Protein AF-A0A820FAH5-F1 (afdb_monomer_lite)

Radius of gyration: 18.07 Å; chains: 1; bounding box: 42×45×42 Å

pLDDT: mean 74.21, std 22.48, range [37.88, 96.38]

Organism: NCBI:txid392033

Secondary structure (DSSP, 8-state):
-PPP--------PPSP--HHHHHHHHHHHHHHTT-GGG-------S-HHHHHHHSSS---S-------------------------

Foldseek 3Di:
DDDDDDDQDDDDDDDDLALCSVLVVVCVSCVVVVCNVVDPDDDDDPDPSVCSNPVPPPDPPDDDDPDDDDDDDPPPDPDPPPDDDD

Sequence (86 aa):
MVPQAFLIDFVRLKSPHTSDN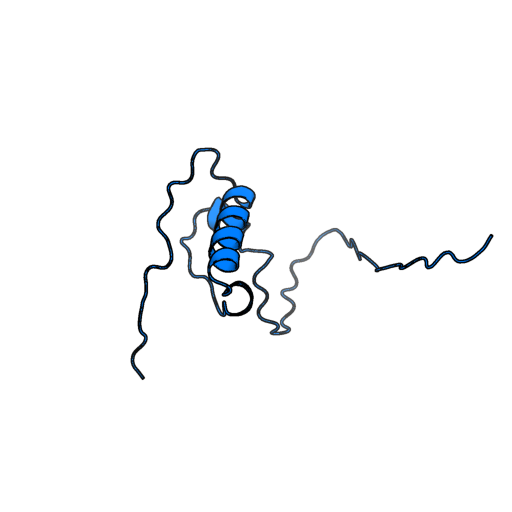IQRLTENILDHFNIKEKVYRIITDNASSMIKAYKFGLTVDEGHPMNDDQGDKLILSNHSTFDSCD

Structure (mmCIF, N/CA/C/O backbone):
data_AF-A0A820FAH5-F1
#
_entry.id   AF-A0A820FAH5-F1
#
loop_
_atom_site.group_PDB
_atom_site.id
_atom_site.type_symbol
_atom_site.label_atom_id
_atom_site.label_alt_id
_atom_site.label_comp_id
_atom_site.label_asym_id
_atom_site.label_entity_id
_atom_site.label_seq_id
_atom_site.pdbx_PDB_ins_code
_atom_site.Cartn_x
_atom_site.Cartn_y
_atom_site.Cartn_z
_atom_site.occupancy
_atom_site.B_iso_or_equiv
_atom_site.auth_seq_id
_atom_site.auth_comp_id
_atom_site.auth_asym_id
_atom_site.auth_atom_id
_atom_site.pdbx_PDB_model_num
ATOM 1 N N . MET A 1 1 ? -14.940 -21.095 12.880 1.00 72.12 1 MET A N 1
ATOM 2 C CA . MET A 1 1 ? -15.236 -19.682 12.558 1.00 72.12 1 MET A CA 1
ATOM 3 C C . MET A 1 1 ? -14.966 -19.490 11.075 1.00 72.12 1 MET A C 1
ATOM 5 O O . MET A 1 1 ? -13.911 -19.920 10.631 1.00 72.12 1 MET A O 1
ATOM 9 N N . VAL A 1 2 ? -15.917 -18.962 10.303 1.00 87.25 2 VAL A N 1
ATOM 10 C CA . VAL A 1 2 ? -15.718 -18.708 8.864 1.00 87.25 2 VAL A CA 1
ATOM 11 C C . VAL A 1 2 ? -15.067 -17.327 8.708 1.00 87.25 2 VAL A C 1
ATOM 13 O O . VAL A 1 2 ? -15.538 -16.397 9.366 1.00 87.25 2 VAL A O 1
ATOM 16 N N . PRO A 1 3 ? -14.003 -17.169 7.899 1.00 87.06 3 PRO A N 1
ATOM 17 C CA . PRO A 1 3 ? -13.405 -15.861 7.651 1.00 87.06 3 PRO A CA 1
ATOM 18 C C . PRO A 1 3 ? -14.423 -14.905 7.022 1.00 87.06 3 PRO A C 1
ATOM 20 O O . PRO A 1 3 ? -15.127 -15.276 6.084 1.00 87.06 3 PRO A O 1
ATOM 23 N N . GLN A 1 4 ? -14.489 -13.675 7.528 1.00 93.69 4 GLN A N 1
ATOM 24 C CA . GLN A 1 4 ? -15.250 -12.594 6.904 1.00 93.69 4 GLN A CA 1
ATOM 25 C C . GLN A 1 4 ? -14.297 -11.700 6.114 1.00 93.69 4 GLN A C 1
ATOM 27 O O . GLN A 1 4 ? -13.186 -11.422 6.565 1.00 93.69 4 GLN A O 1
ATOM 32 N N . ALA A 1 5 ? -14.735 -11.263 4.936 1.00 93.25 5 ALA A N 1
ATOM 33 C CA . ALA A 1 5 ? -13.984 -10.358 4.080 1.00 93.25 5 ALA A CA 1
ATOM 34 C C . ALA A 1 5 ? -14.724 -9.025 3.975 1.00 93.25 5 ALA A C 1
ATOM 36 O O . ALA A 1 5 ? -15.928 -8.996 3.718 1.00 93.25 5 ALA A O 1
ATOM 37 N N . PHE A 1 6 ? -13.985 -7.932 4.148 1.00 93.56 6 PHE A N 1
ATOM 38 C CA . PHE A 1 6 ? -14.495 -6.572 4.038 1.00 93.56 6 PHE A CA 1
ATOM 39 C C . PHE A 1 6 ? -13.603 -5.780 3.087 1.00 93.56 6 PHE A C 1
ATOM 41 O O . PHE A 1 6 ? -12.377 -5.860 3.168 1.00 93.56 6 PHE A O 1
ATOM 48 N N . LEU A 1 7 ? -14.220 -5.013 2.189 1.00 95.00 7 LEU A N 1
ATOM 49 C CA . LEU A 1 7 ? -13.506 -4.021 1.395 1.00 95.00 7 LEU A CA 1
ATOM 50 C C . LEU A 1 7 ? -13.234 -2.806 2.286 1.00 95.00 7 LEU A C 1
ATOM 52 O O . LEU A 1 7 ? -14.179 -2.182 2.763 1.00 95.00 7 LEU A O 1
ATOM 56 N N . ILE A 1 8 ? -11.957 -2.497 2.510 1.00 93.00 8 ILE A N 1
ATOM 57 C CA . ILE A 1 8 ? -11.542 -1.361 3.345 1.00 93.00 8 ILE A CA 1
ATOM 58 C C . ILE A 1 8 ? -11.514 -0.066 2.530 1.00 93.00 8 ILE A C 1
ATOM 60 O O . ILE A 1 8 ? -12.077 0.937 2.954 1.00 93.00 8 ILE A O 1
ATOM 64 N N . ASP A 1 9 ? -10.890 -0.094 1.350 1.00 94.75 9 ASP A N 1
ATOM 65 C CA . ASP A 1 9 ? -10.788 1.069 0.470 1.00 94.75 9 ASP A CA 1
ATOM 66 C C . ASP A 1 9 ? -10.620 0.644 -1.001 1.00 94.75 9 ASP A C 1
ATOM 68 O O . ASP A 1 9 ? -10.182 -0.473 -1.296 1.00 94.75 9 ASP A O 1
ATOM 72 N N . PHE A 1 10 ? -10.961 1.540 -1.929 1.00 94.62 10 PHE A N 1
ATOM 73 C CA . PHE A 1 10 ? -10.769 1.385 -3.368 1.00 94.62 10 PHE A CA 1
ATOM 74 C C . PHE A 1 10 ? -10.270 2.698 -3.979 1.00 94.62 10 PHE A C 1
ATOM 76 O O . PHE A 1 10 ? -11.031 3.631 -4.239 1.00 94.62 10 PHE A O 1
ATOM 83 N N . VAL A 1 11 ? -8.965 2.753 -4.246 1.00 90.94 11 VAL A N 1
ATOM 84 C CA . VAL A 1 11 ? -8.273 3.969 -4.680 1.00 90.94 11 VAL A CA 1
ATOM 85 C C . VAL A 1 11 ? -7.670 3.815 -6.070 1.00 90.94 11 VAL A C 1
ATOM 87 O O . VAL A 1 11 ? -7.097 2.785 -6.425 1.00 90.94 11 VAL A O 1
ATOM 90 N N . ARG A 1 12 ? -7.740 4.886 -6.865 1.00 90.94 12 ARG A N 1
ATOM 91 C CA . ARG A 1 12 ? -7.005 4.983 -8.129 1.00 90.94 12 ARG A CA 1
ATOM 92 C C . ARG A 1 12 ? -5.655 5.645 -7.883 1.00 90.94 12 ARG A C 1
ATOM 94 O O . ARG A 1 12 ? -5.582 6.863 -7.727 1.00 90.94 12 ARG A O 1
ATOM 101 N N . LEU A 1 13 ? -4.582 4.863 -7.932 1.00 87.50 13 LEU A N 1
ATOM 102 C CA . LEU A 1 13 ? -3.229 5.411 -7.933 1.00 87.50 13 LEU A CA 1
ATOM 103 C C . LEU A 1 13 ? -2.961 6.102 -9.280 1.00 87.50 13 LEU A C 1
ATOM 105 O O . LEU A 1 13 ? -3.183 5.519 -10.341 1.00 87.50 13 LEU A O 1
ATOM 109 N N . LYS A 1 14 ? -2.517 7.361 -9.256 1.00 88.62 14 LYS A N 1
ATOM 110 C CA . LYS A 1 14 ? -2.025 8.058 -10.456 1.00 88.62 14 LYS A CA 1
ATOM 111 C C . LYS A 1 14 ? -0.533 7.765 -10.618 1.00 88.62 14 LYS A C 1
ATOM 113 O O . LYS A 1 14 ? 0.167 7.650 -9.616 1.00 88.62 14 LYS A O 1
ATOM 118 N N . SER A 1 15 ? -0.053 7.651 -11.859 1.00 84.56 15 SER A N 1
ATOM 119 C CA . SER A 1 15 ? 1.376 7.466 -12.139 1.00 84.56 15 SER A CA 1
ATOM 120 C C . SER A 1 15 ? 2.233 8.521 -11.421 1.00 84.56 15 SER A C 1
ATOM 122 O O . SER A 1 15 ? 1.820 9.683 -11.372 1.00 84.56 15 SER A O 1
ATOM 124 N N . PRO A 1 16 ? 3.427 8.153 -10.918 1.00 85.31 16 PRO A N 1
ATOM 125 C CA . PRO A 1 16 ? 4.113 6.874 -11.136 1.00 85.31 16 PRO A CA 1
ATOM 126 C C . PRO A 1 16 ? 3.777 5.778 -10.101 1.00 85.31 16 PRO A C 1
ATOM 128 O O . PRO A 1 16 ? 3.693 6.033 -8.901 1.00 85.31 16 PRO A O 1
ATOM 131 N N . HIS A 1 17 ? 3.652 4.530 -10.568 1.00 88.75 17 HIS A N 1
ATOM 132 C CA . HIS A 1 17 ? 3.369 3.334 -9.753 1.00 88.75 17 HIS A CA 1
ATOM 133 C C . HIS A 1 17 ? 4.647 2.708 -9.161 1.00 88.75 17 HIS A C 1
ATOM 135 O O . HIS A 1 17 ? 4.968 1.540 -9.404 1.00 88.75 17 HIS A O 1
ATOM 141 N N . THR A 1 18 ? 5.423 3.512 -8.437 1.00 92.25 18 THR A N 1
ATOM 142 C CA . THR A 1 18 ? 6.625 3.041 -7.735 1.00 92.25 18 THR A CA 1
ATOM 143 C C . THR A 1 18 ? 6.252 2.242 -6.486 1.00 92.25 18 THR A C 1
ATOM 145 O O . THR A 1 18 ? 5.157 2.405 -5.944 1.00 92.25 18 THR A O 1
ATOM 148 N N . SER A 1 19 ? 7.170 1.395 -6.015 1.00 92.31 19 SER A N 1
ATOM 149 C CA . SER A 1 19 ? 7.019 0.658 -4.752 1.00 92.31 19 SER A CA 1
ATOM 150 C C . SER A 1 19 ? 6.696 1.586 -3.585 1.00 92.31 19 SER A C 1
ATOM 152 O O . SER A 1 19 ? 5.754 1.337 -2.843 1.00 92.31 19 SER A O 1
ATOM 154 N N . ASP A 1 20 ? 7.413 2.702 -3.491 1.00 91.25 20 ASP A N 1
ATOM 155 C CA . ASP A 1 20 ? 7.314 3.636 -2.370 1.00 91.25 20 ASP A CA 1
ATOM 156 C C . ASP A 1 20 ? 5.950 4.336 -2.355 1.00 91.25 20 ASP A C 1
ATOM 158 O O . ASP A 1 20 ? 5.346 4.527 -1.302 1.00 91.25 20 ASP A O 1
ATOM 162 N N . ASN A 1 21 ? 5.414 4.667 -3.537 1.00 92.44 21 ASN A N 1
ATOM 163 C CA . ASN A 1 21 ? 4.084 5.262 -3.659 1.00 92.44 21 ASN A CA 1
ATOM 164 C C . ASN A 1 21 ? 2.982 4.268 -3.274 1.00 92.44 21 ASN A C 1
ATOM 166 O O . ASN A 1 21 ? 2.001 4.663 -2.645 1.00 92.44 21 ASN A O 1
ATOM 170 N N . ILE A 1 22 ? 3.138 2.991 -3.637 1.00 93.00 22 ILE A N 1
ATOM 171 C CA . ILE A 1 22 ? 2.201 1.921 -3.268 1.00 93.00 22 ILE A CA 1
ATOM 172 C C . ILE A 1 22 ? 2.235 1.683 -1.756 1.00 93.00 22 ILE A C 1
ATOM 174 O O . ILE A 1 22 ? 1.180 1.643 -1.116 1.00 93.00 22 ILE A O 1
ATOM 178 N N . GLN A 1 23 ? 3.434 1.579 -1.178 1.00 92.50 23 GLN A N 1
ATOM 179 C CA . GLN A 1 23 ? 3.619 1.389 0.256 1.00 92.50 23 GLN A CA 1
ATOM 180 C C . GLN A 1 23 ? 3.014 2.559 1.037 1.00 92.50 23 GLN A C 1
ATOM 182 O O . GLN A 1 23 ? 2.140 2.347 1.873 1.00 92.50 23 GLN A O 1
ATOM 187 N N . ARG A 1 24 ? 3.382 3.800 0.696 1.00 92.19 24 ARG A N 1
ATOM 188 C CA . ARG A 1 24 ? 2.868 5.005 1.358 1.00 92.19 24 ARG A CA 1
ATOM 189 C C . ARG A 1 24 ? 1.347 5.122 1.267 1.00 92.19 24 ARG A C 1
ATOM 191 O O . ARG A 1 24 ? 0.706 5.509 2.239 1.00 92.19 24 ARG A O 1
ATOM 198 N N . LEU A 1 25 ? 0.757 4.800 0.114 1.00 92.94 25 LEU A N 1
ATOM 199 C CA . LEU A 1 25 ? -0.699 4.795 -0.042 1.00 92.94 25 LEU A CA 1
ATOM 200 C C . LEU A 1 25 ? -1.352 3.763 0.880 1.00 92.94 25 LEU A C 1
ATOM 202 O O . LEU A 1 25 ? -2.340 4.073 1.538 1.00 92.94 25 LEU A O 1
ATOM 206 N N . THR A 1 26 ? -0.783 2.560 0.940 1.00 92.31 26 THR A N 1
ATOM 207 C CA . THR A 1 26 ? -1.283 1.482 1.798 1.00 92.31 26 THR A CA 1
ATOM 208 C C . THR A 1 26 ? -1.192 1.870 3.268 1.00 92.31 26 THR A C 1
ATOM 210 O O . THR A 1 26 ? -2.178 1.739 3.984 1.00 92.31 26 THR A O 1
ATOM 213 N N . GLU A 1 27 ? -0.053 2.405 3.711 1.00 92.44 27 GLU A N 1
ATOM 214 C CA . GLU A 1 27 ? 0.132 2.868 5.088 1.00 92.44 27 GLU A CA 1
ATOM 215 C C . GLU A 1 27 ? -0.887 3.941 5.468 1.00 92.44 27 GLU A C 1
ATOM 217 O O . GLU A 1 27 ? -1.543 3.801 6.493 1.00 92.44 27 GLU A O 1
ATOM 222 N N . ASN A 1 28 ? -1.114 4.938 4.607 1.00 93.31 28 ASN A N 1
ATOM 223 C CA . ASN A 1 28 ? -2.120 5.973 4.855 1.00 93.31 28 ASN A CA 1
ATOM 224 C C . ASN A 1 28 ? -3.536 5.393 5.022 1.00 93.31 28 ASN A C 1
ATOM 226 O O . ASN A 1 28 ? -4.292 5.864 5.870 1.00 93.31 28 ASN A O 1
ATOM 230 N N . ILE A 1 29 ? -3.904 4.383 4.223 1.00 93.81 29 ILE A N 1
ATOM 231 C CA . ILE A 1 29 ? -5.200 3.699 4.349 1.00 93.81 29 ILE A CA 1
ATOM 232 C C . ILE A 1 29 ? -5.259 2.968 5.695 1.00 93.81 29 ILE A C 1
ATOM 234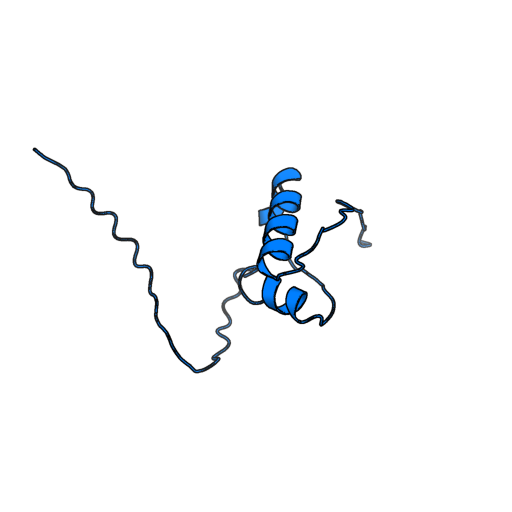 O O . ILE A 1 29 ? -6.205 3.147 6.456 1.00 93.81 29 ILE A O 1
ATOM 238 N N . LEU A 1 30 ? -4.240 2.178 6.030 1.00 93.81 30 LEU A N 1
ATOM 239 C CA . LEU A 1 30 ? -4.210 1.419 7.282 1.00 93.81 30 LEU A CA 1
ATOM 240 C C . LEU A 1 30 ? -4.212 2.324 8.526 1.00 93.81 30 LEU A C 1
ATOM 242 O O . LEU A 1 30 ? -4.868 1.992 9.518 1.00 93.81 30 LEU A O 1
ATOM 246 N N . ASP A 1 31 ? -3.515 3.459 8.463 1.00 94.44 31 ASP A N 1
ATOM 247 C CA . ASP A 1 31 ? -3.486 4.486 9.507 1.00 94.44 31 ASP A CA 1
ATOM 248 C C . ASP A 1 31 ? -4.858 5.159 9.659 1.00 94.44 31 ASP A C 1
ATOM 250 O O . ASP A 1 31 ? -5.356 5.288 10.778 1.00 94.44 31 ASP A O 1
ATOM 254 N N . HIS A 1 32 ? -5.533 5.495 8.553 1.00 96.38 32 HIS A N 1
ATOM 255 C CA . HIS A 1 32 ? -6.881 6.080 8.572 1.00 96.38 32 HIS A CA 1
ATOM 256 C C . HIS A 1 32 ? -7.909 5.181 9.279 1.00 96.38 32 HIS A C 1
ATOM 258 O O . HIS A 1 32 ? -8.763 5.675 10.015 1.00 96.38 32 HIS A O 1
ATOM 264 N N . PHE A 1 33 ? -7.801 3.860 9.116 1.00 94.75 33 PHE A N 1
ATOM 265 C CA . PHE A 1 33 ? -8.675 2.893 9.787 1.00 94.75 33 PHE A CA 1
ATOM 266 C C . PHE A 1 33 ? -8.149 2.419 11.156 1.00 94.75 33 PHE A C 1
ATOM 268 O O . PHE A 1 33 ? -8.813 1.618 11.816 1.00 94.75 33 PHE A O 1
ATOM 275 N N . ASN A 1 34 ? -6.987 2.905 11.615 1.00 95.19 34 ASN A N 1
ATOM 276 C CA . ASN A 1 34 ? -6.335 2.487 12.864 1.00 95.19 34 ASN A CA 1
ATOM 277 C C . ASN A 1 34 ? -6.132 0.954 12.959 1.00 95.19 34 ASN A C 1
ATOM 279 O O . ASN A 1 34 ? -6.437 0.295 13.970 1.00 95.19 34 ASN A O 1
ATOM 283 N N . ILE A 1 35 ? -5.664 0.373 11.849 1.00 93.38 35 ILE A N 1
ATOM 284 C CA . ILE A 1 35 ? -5.412 -1.067 11.692 1.00 93.38 35 ILE A CA 1
ATOM 285 C C . ILE A 1 35 ? -3.981 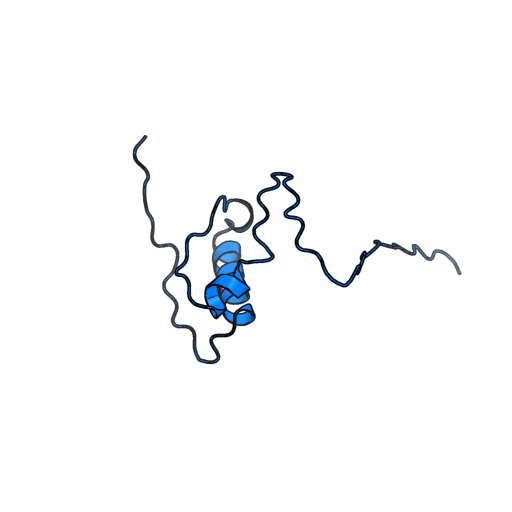-1.399 11.263 1.00 93.38 35 ILE A C 1
ATOM 287 O O . ILE A 1 35 ? -3.686 -2.581 11.118 1.00 93.38 35 ILE A O 1
ATOM 291 N N . LYS A 1 36 ? -3.093 -0.410 11.088 1.00 90.25 36 LYS A N 1
ATOM 292 C CA . LYS A 1 36 ? -1.697 -0.626 10.661 1.00 90.25 36 LYS A CA 1
ATOM 293 C C . LYS A 1 36 ? -0.978 -1.685 11.501 1.00 90.25 36 LYS A C 1
ATOM 295 O O . LYS A 1 36 ? -0.522 -2.681 10.954 1.00 90.25 36 LYS A O 1
ATOM 300 N N . GLU A 1 37 ? -1.040 -1.558 12.825 1.00 90.88 37 GLU A N 1
ATOM 301 C CA . GLU A 1 37 ? -0.436 -2.505 13.782 1.00 90.88 37 GLU A CA 1
ATOM 302 C C . GLU A 1 37 ? -1.216 -3.827 13.951 1.00 90.88 37 GLU A C 1
ATOM 304 O O . GLU A 1 37 ? -0.848 -4.684 14.748 1.00 90.88 37 GLU A O 1
ATOM 309 N N . LYS A 1 38 ? -2.338 -4.003 13.241 1.00 91.00 38 LYS A N 1
ATOM 310 C CA . LYS A 1 38 ? -3.196 -5.202 13.313 1.00 91.00 38 LYS A CA 1
ATOM 311 C C . LYS A 1 38 ? -3.074 -6.084 12.069 1.00 91.00 38 LYS A C 1
ATOM 313 O O . LYS A 1 38 ? -3.785 -7.084 11.954 1.00 91.00 38 LYS A O 1
ATOM 318 N N . VAL A 1 39 ? -2.213 -5.717 11.119 1.00 89.75 39 VAL A N 1
ATOM 319 C CA . VAL A 1 39 ? -2.001 -6.477 9.885 1.00 89.75 39 VAL A CA 1
ATOM 320 C C . VAL A 1 39 ? -1.077 -7.659 10.160 1.00 89.75 39 VAL A C 1
ATOM 322 O O . VAL A 1 39 ? 0.113 -7.493 10.388 1.00 89.75 39 VAL A O 1
ATOM 325 N N . TYR A 1 40 ? -1.625 -8.872 10.089 1.00 88.94 40 TYR A N 1
ATOM 326 C CA . TYR A 1 40 ? -0.836 -10.101 10.233 1.00 88.94 40 TYR A CA 1
ATOM 327 C C . TYR A 1 40 ? -0.105 -10.500 8.942 1.00 88.94 40 TYR A C 1
ATOM 329 O O . TYR A 1 40 ? 1.008 -11.014 8.976 1.00 88.94 40 TYR A O 1
ATOM 337 N N . ARG A 1 41 ? -0.746 -10.316 7.782 1.00 88.06 41 ARG A N 1
ATOM 338 C CA . ARG A 1 41 ? -0.206 -10.739 6.485 1.00 88.06 41 ARG A CA 1
ATOM 339 C C . ARG A 1 41 ? -0.775 -9.887 5.362 1.00 88.06 41 ARG A C 1
ATOM 341 O O . ARG A 1 41 ? -1.972 -9.610 5.347 1.00 88.06 41 ARG A O 1
ATOM 348 N N . ILE A 1 42 ? 0.070 -9.569 4.385 1.00 90.06 42 ILE A N 1
ATOM 349 C CA . ILE A 1 42 ? -0.343 -9.001 3.100 1.00 90.06 42 ILE A CA 1
ATOM 350 C C . ILE A 1 42 ? -0.168 -10.047 1.997 1.00 90.06 42 ILE A C 1
ATOM 352 O O . ILE A 1 42 ? 0.825 -10.771 1.959 1.00 90.06 42 ILE A O 1
ATOM 356 N N . ILE A 1 43 ? -1.163 -10.134 1.112 1.00 90.75 43 ILE A N 1
ATOM 357 C CA . ILE A 1 43 ? -1.165 -11.003 -0.068 1.00 90.75 43 ILE A CA 1
ATOM 358 C C . ILE A 1 43 ? -1.274 -10.097 -1.295 1.00 90.75 43 ILE A C 1
ATOM 360 O O . ILE A 1 43 ? -2.242 -9.349 -1.422 1.00 90.75 43 ILE A O 1
ATOM 364 N N . THR A 1 44 ? -0.290 -10.166 -2.189 1.00 91.94 44 THR A N 1
ATOM 365 C CA . THR A 1 44 ? -0.242 -9.392 -3.440 1.00 91.94 44 THR A CA 1
ATOM 366 C C . THR A 1 44 ? 0.053 -10.305 -4.622 1.00 91.94 44 THR A C 1
ATOM 368 O O . THR A 1 44 ? 0.396 -11.474 -4.445 1.00 91.94 44 THR A O 1
ATOM 371 N N . ASP A 1 45 ? -0.054 -9.768 -5.836 1.00 92.06 45 ASP A N 1
ATOM 372 C CA . ASP A 1 45 ? 0.509 -10.425 -7.012 1.00 92.06 45 ASP A CA 1
ATOM 373 C C . ASP A 1 45 ? 2.052 -10.352 -7.026 1.00 92.06 45 ASP A C 1
ATOM 375 O O . ASP A 1 45 ? 2.687 -9.749 -6.153 1.00 92.06 45 ASP A O 1
ATOM 379 N N . ASN A 1 46 ? 2.653 -10.976 -8.043 1.00 91.94 46 ASN A N 1
ATOM 380 C CA . ASN A 1 46 ? 4.103 -11.019 -8.245 1.00 91.94 46 ASN A CA 1
ATOM 381 C C . ASN A 1 46 ? 4.642 -9.820 -9.054 1.00 91.94 46 ASN A C 1
ATOM 383 O O . ASN A 1 46 ? 5.728 -9.909 -9.634 1.00 91.94 46 ASN A O 1
ATOM 387 N N . ALA A 1 47 ? 3.909 -8.704 -9.148 1.00 90.31 47 ALA A N 1
ATOM 388 C CA . ALA A 1 47 ? 4.412 -7.526 -9.846 1.00 90.31 47 ALA A CA 1
ATOM 389 C C . ALA A 1 47 ? 5.640 -6.952 -9.119 1.00 90.31 47 ALA A C 1
ATOM 391 O O . ALA A 1 47 ? 5.681 -6.866 -7.892 1.00 90.31 47 ALA A O 1
ATOM 392 N N . SER A 1 48 ? 6.651 -6.514 -9.873 1.00 89.44 48 SER A N 1
ATOM 393 C CA . SER A 1 48 ? 7.933 -6.077 -9.301 1.00 89.44 48 SER A CA 1
ATOM 394 C C . SER A 1 48 ? 7.789 -4.912 -8.315 1.00 89.44 48 SER A C 1
ATOM 396 O O . SER A 1 48 ? 8.450 -4.913 -7.276 1.00 89.44 48 SER A O 1
ATOM 398 N N . SER A 1 49 ? 6.907 -3.948 -8.602 1.00 91.00 49 SER A N 1
ATOM 399 C CA . SER A 1 49 ? 6.598 -2.844 -7.686 1.00 91.00 49 SER A CA 1
ATOM 400 C C . SER A 1 49 ? 5.890 -3.317 -6.414 1.00 91.00 49 SER A C 1
ATOM 402 O O . SER A 1 49 ? 6.193 -2.791 -5.349 1.00 91.00 49 SER A O 1
ATOM 404 N N . MET A 1 50 ? 5.000 -4.314 -6.506 1.00 91.88 50 MET A N 1
ATOM 405 C CA . MET A 1 50 ? 4.281 -4.872 -5.352 1.00 91.88 50 MET A CA 1
ATOM 406 C C . MET A 1 50 ? 5.232 -5.646 -4.445 1.00 91.88 50 MET A C 1
ATOM 408 O O . MET A 1 50 ? 5.292 -5.374 -3.251 1.00 91.88 50 MET A O 1
ATOM 412 N N . ILE A 1 51 ? 6.061 -6.526 -5.020 1.00 91.38 51 ILE A N 1
ATOM 413 C CA . ILE A 1 51 ? 7.093 -7.245 -4.266 1.00 91.38 51 ILE A CA 1
ATOM 414 C C . ILE A 1 51 ? 7.974 -6.238 -3.526 1.00 91.38 51 ILE A C 1
ATOM 416 O O . ILE A 1 51 ? 8.119 -6.340 -2.316 1.00 91.38 51 ILE A O 1
ATOM 420 N N . LYS A 1 52 ? 8.516 -5.228 -4.219 1.00 91.50 52 LYS A N 1
ATOM 421 C CA . LYS A 1 52 ? 9.386 -4.213 -3.602 1.00 91.50 52 LYS A CA 1
ATOM 422 C C . LYS A 1 52 ? 8.688 -3.400 -2.508 1.00 91.50 52 LYS A C 1
ATOM 424 O O . LYS A 1 52 ? 9.329 -3.125 -1.502 1.00 91.50 52 LYS A O 1
ATOM 429 N N . ALA A 1 53 ? 7.408 -3.063 -2.679 1.00 91.38 53 ALA A N 1
ATOM 430 C CA . ALA A 1 53 ? 6.637 -2.303 -1.692 1.00 91.38 53 ALA A CA 1
ATOM 431 C C . ALA A 1 53 ? 6.480 -3.038 -0.350 1.00 91.38 53 ALA A C 1
ATOM 433 O O . ALA A 1 53 ? 6.336 -2.389 0.681 1.00 91.38 53 ALA A O 1
ATOM 434 N N . TYR A 1 54 ? 6.524 -4.376 -0.350 1.00 87.38 54 TYR A N 1
ATOM 435 C CA . TYR A 1 54 ? 6.292 -5.183 0.855 1.00 87.38 54 TYR A CA 1
ATOM 436 C C . TYR A 1 54 ? 7.452 -6.124 1.218 1.00 87.38 54 TYR A C 1
ATOM 438 O O . TYR A 1 54 ? 7.349 -6.861 2.195 1.00 87.38 54 TYR A O 1
ATOM 446 N N . LYS A 1 55 ? 8.582 -6.078 0.493 1.00 75.12 55 LYS A N 1
ATOM 447 C CA . LYS A 1 55 ? 9.775 -6.907 0.769 1.00 75.12 55 LYS A CA 1
ATOM 448 C C . LYS A 1 55 ? 10.508 -6.506 2.061 1.00 75.12 55 LYS A C 1
ATOM 450 O O . LYS A 1 55 ? 11.315 -7.292 2.538 1.00 75.12 55 LYS A O 1
ATOM 455 N N . PHE A 1 56 ? 10.248 -5.312 2.612 1.00 53.81 56 PHE A N 1
ATOM 456 C CA . PHE A 1 56 ? 11.081 -4.705 3.666 1.00 53.81 56 PHE A CA 1
ATOM 457 C C . PHE A 1 56 ? 10.365 -4.208 4.937 1.00 53.81 56 PHE A C 1
ATOM 459 O O . PHE A 1 56 ? 11.040 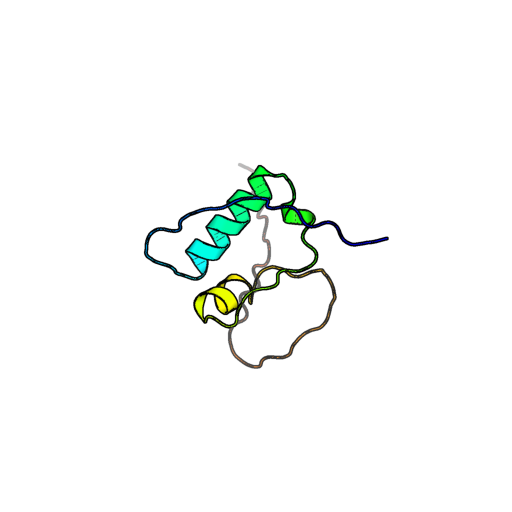-3.646 5.792 1.00 53.81 56 PHE A O 1
ATOM 466 N N . GLY A 1 57 ? 9.050 -4.385 5.115 1.00 49.66 57 GLY A N 1
ATOM 467 C CA . GLY A 1 57 ? 8.352 -3.590 6.147 1.00 49.66 57 GLY A CA 1
ATOM 468 C C . GLY A 1 57 ? 7.141 -4.185 6.853 1.00 49.66 57 GLY A C 1
ATOM 469 O O . GLY A 1 57 ? 6.527 -3.484 7.644 1.00 49.66 57 GLY A O 1
ATOM 470 N N . LEU A 1 58 ? 6.782 -5.446 6.617 1.00 50.72 58 LEU A N 1
ATOM 471 C CA . LEU A 1 58 ? 5.758 -6.120 7.426 1.00 50.72 58 LEU A CA 1
ATOM 472 C C . LEU A 1 58 ? 6.382 -7.319 8.114 1.00 50.72 58 LEU A C 1
ATOM 474 O O . LEU A 1 58 ? 6.021 -8.472 7.890 1.00 50.72 58 LEU A O 1
ATOM 478 N N . THR A 1 59 ? 7.388 -7.015 8.923 1.00 42.16 59 THR A N 1
ATOM 479 C CA . THR A 1 59 ? 7.887 -7.921 9.943 1.00 42.16 59 THR A CA 1
ATOM 480 C C . THR A 1 59 ? 6.774 -8.100 10.969 1.00 42.16 59 THR A C 1
ATOM 482 O O . THR A 1 59 ? 6.628 -7.303 11.891 1.00 42.16 59 THR A O 1
ATOM 485 N N . VAL A 1 60 ? 5.970 -9.150 10.813 1.00 43.97 60 VAL A N 1
ATOM 486 C CA . VAL A 1 60 ? 5.491 -9.848 12.008 1.00 43.97 60 VAL A CA 1
ATOM 487 C C . VAL A 1 60 ? 6.765 -10.290 12.720 1.00 43.97 60 VAL A C 1
ATOM 489 O O . VAL A 1 60 ? 7.640 -10.863 12.071 1.00 43.97 60 VAL A O 1
ATOM 492 N N . ASP A 1 61 ? 6.913 -9.927 13.990 1.00 44.03 61 ASP A N 1
ATOM 493 C CA . ASP A 1 61 ? 8.056 -10.261 14.841 1.00 44.03 61 ASP A CA 1
ATOM 494 C C . ASP A 1 61 ? 8.146 -11.785 15.056 1.00 44.03 61 ASP A C 1
ATOM 496 O O . ASP A 1 61 ? 7.837 -12.322 16.115 1.00 44.03 61 ASP A O 1
ATOM 500 N N . GLU A 1 62 ? 8.504 -12.515 14.004 1.00 41.34 62 GLU A N 1
ATOM 501 C CA . GLU A 1 62 ? 8.903 -13.910 14.058 1.00 41.34 62 GLU A CA 1
ATOM 502 C C . GLU A 1 62 ? 10.345 -13.977 13.563 1.00 41.34 62 GLU A C 1
ATOM 504 O O . GLU A 1 62 ? 10.638 -13.913 12.368 1.00 41.34 62 GLU A O 1
ATOM 509 N N . GLY A 1 63 ? 11.261 -14.045 14.530 1.00 40.50 63 GLY A N 1
ATOM 510 C CA . GLY A 1 63 ? 12.704 -14.107 14.335 1.00 40.50 63 GLY A CA 1
ATOM 511 C C . GLY A 1 63 ? 13.161 -15.296 13.489 1.00 40.50 63 GLY A C 1
ATOM 512 O O . GLY A 1 63 ? 13.603 -16.324 14.009 1.00 40.50 63 GLY A O 1
ATOM 513 N N . HIS A 1 64 ? 13.143 -15.128 12.171 1.00 43.66 64 HIS A N 1
ATOM 514 C CA . HIS A 1 64 ? 13.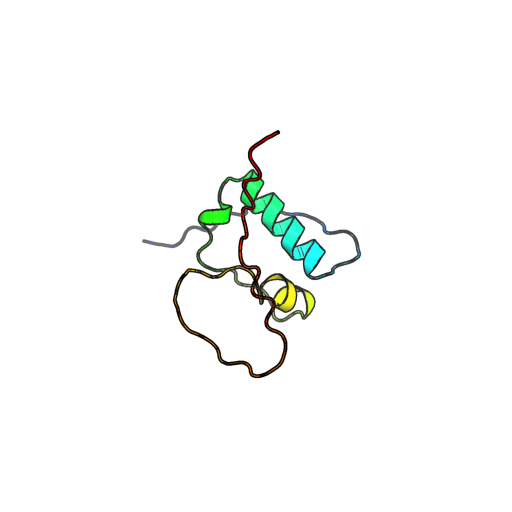870 -15.974 11.234 1.00 43.66 64 HIS A CA 1
ATOM 515 C C . HIS A 1 64 ? 14.777 -15.118 10.345 1.00 43.66 64 HIS A C 1
ATOM 517 O O . HIS A 1 64 ? 14.289 -14.453 9.431 1.00 43.66 64 HIS A O 1
ATOM 523 N N . PRO A 1 65 ? 16.101 -15.105 10.599 1.00 40.59 65 PRO A N 1
ATOM 524 C CA . PRO A 1 65 ? 17.037 -14.426 9.722 1.00 40.59 65 PRO A CA 1
ATOM 525 C C . PRO A 1 65 ? 17.127 -15.202 8.407 1.00 40.59 65 PRO A C 1
ATOM 527 O O . PRO A 1 65 ? 17.708 -16.286 8.340 1.00 40.59 65 PRO A O 1
ATOM 530 N N . MET A 1 66 ? 16.547 -14.637 7.350 1.00 45.44 66 MET A N 1
ATOM 531 C CA . MET A 1 66 ? 16.908 -15.007 5.987 1.00 45.44 66 MET A CA 1
ATOM 532 C C . MET A 1 66 ? 18.275 -14.380 5.707 1.00 45.44 66 MET A C 1
ATOM 534 O O . MET A 1 66 ? 18.399 -13.165 5.561 1.00 45.44 66 MET A O 1
ATOM 538 N N . ASN A 1 67 ? 19.310 -15.218 5.718 1.00 43.97 67 ASN A N 1
ATOM 539 C CA . ASN A 1 67 ? 20.652 -14.844 5.291 1.00 43.97 67 ASN A CA 1
ATOM 540 C C . ASN A 1 67 ? 20.650 -14.635 3.773 1.00 43.97 67 ASN A C 1
ATOM 542 O O . ASN A 1 67 ? 20.896 -15.583 3.032 1.00 43.97 67 ASN A O 1
ATOM 546 N N . ASP A 1 68 ? 20.418 -13.402 3.332 1.00 49.47 68 ASP A N 1
ATOM 547 C CA . ASP A 1 68 ? 20.854 -12.959 2.011 1.00 49.47 68 ASP A CA 1
ATOM 548 C C . ASP A 1 68 ? 22.144 -12.149 2.197 1.00 49.47 68 ASP A C 1
ATOM 550 O O . ASP A 1 68 ? 22.158 -11.006 2.658 1.00 49.47 68 ASP A O 1
ATOM 554 N N . ASP A 1 69 ? 23.253 -12.816 1.895 1.00 53.41 69 ASP A N 1
ATOM 555 C CA . ASP A 1 69 ? 24.591 -12.253 1.774 1.00 53.41 69 ASP A CA 1
ATOM 556 C C . ASP A 1 69 ? 24.588 -11.167 0.681 1.00 53.41 69 ASP A C 1
ATOM 558 O O . ASP A 1 69 ? 24.386 -11.472 -0.494 1.00 53.41 69 ASP A O 1
ATOM 562 N N . GLN A 1 70 ? 24.684 -9.889 1.072 1.00 47.78 70 GLN A N 1
ATOM 563 C CA . GLN A 1 70 ? 25.789 -8.976 0.725 1.00 47.78 70 GLN A CA 1
ATOM 564 C C . GLN A 1 70 ? 25.393 -7.495 0.955 1.00 47.78 70 GLN A C 1
ATOM 566 O O . GLN A 1 70 ? 24.536 -6.952 0.265 1.00 47.78 70 GLN A O 1
ATOM 571 N N . GLY A 1 71 ? 26.124 -6.819 1.852 1.00 45.25 71 GLY A N 1
ATOM 572 C CA . GLY A 1 71 ? 26.536 -5.416 1.663 1.00 45.25 71 GLY A CA 1
ATOM 573 C C . GLY A 1 71 ? 25.570 -4.296 2.064 1.00 45.25 71 GLY A C 1
ATOM 574 O O . GLY A 1 71 ? 24.975 -3.664 1.204 1.00 45.25 71 GLY A O 1
ATOM 575 N N . ASP A 1 72 ? 25.460 -4.021 3.366 1.00 44.47 72 ASP A N 1
ATOM 576 C CA . ASP A 1 72 ? 25.865 -2.741 3.988 1.00 44.47 72 ASP A CA 1
ATOM 577 C C . ASP A 1 72 ? 25.198 -2.585 5.362 1.00 44.47 72 ASP A C 1
ATOM 579 O O . ASP A 1 72 ? 23.998 -2.357 5.508 1.00 44.47 72 ASP A O 1
ATOM 583 N N . LYS A 1 73 ? 26.015 -2.715 6.413 1.00 46.44 73 LYS A N 1
ATOM 584 C CA . LYS A 1 73 ? 25.621 -2.420 7.791 1.00 46.44 73 LYS A CA 1
ATOM 585 C C . LYS A 1 73 ? 25.459 -0.908 7.961 1.00 46.44 73 LYS A C 1
ATOM 587 O O . LYS A 1 73 ? 26.420 -0.225 8.301 1.00 46.44 73 LYS A O 1
ATOM 592 N N . LEU A 1 74 ? 24.236 -0.406 7.849 1.00 42.19 74 LEU A N 1
ATOM 593 C CA . LEU A 1 74 ? 23.834 0.804 8.566 1.00 42.19 74 LEU A CA 1
ATOM 594 C C . LEU A 1 74 ? 23.126 0.381 9.853 1.00 42.19 74 LEU A C 1
ATOM 596 O O . LEU A 1 74 ? 21.907 0.258 9.924 1.00 42.19 74 LEU A O 1
ATOM 600 N N . ILE A 1 75 ? 23.929 0.132 10.890 1.00 44.28 75 ILE A N 1
ATOM 601 C CA . ILE A 1 75 ? 23.431 0.146 12.263 1.00 44.28 75 ILE A CA 1
ATOM 602 C C . ILE A 1 75 ? 23.116 1.611 12.570 1.00 44.28 75 ILE A C 1
ATOM 604 O O . ILE A 1 75 ? 24.018 2.394 12.857 1.00 44.28 75 ILE A O 1
ATOM 608 N N . LEU A 1 76 ? 21.841 1.993 12.490 1.00 44.53 76 LEU A N 1
ATOM 609 C CA . LEU A 1 76 ? 21.351 3.211 13.132 1.00 44.53 76 LEU A CA 1
ATOM 610 C C . LEU A 1 76 ? 21.367 2.963 14.643 1.00 44.53 76 LEU A C 1
ATOM 612 O O . LEU A 1 76 ? 20.370 2.585 15.253 1.00 44.53 76 LEU A O 1
ATOM 616 N N . SER A 1 77 ? 22.545 3.111 15.249 1.00 41.25 77 SER A N 1
ATOM 617 C CA . SER A 1 77 ? 22.666 3.223 16.695 1.00 41.25 77 SER A CA 1
ATOM 618 C C . SER A 1 77 ? 22.012 4.537 17.104 1.00 41.25 77 SER A C 1
ATOM 620 O O . SER A 1 77 ? 22.524 5.611 16.789 1.00 41.25 77 SER A O 1
ATOM 622 N N . ASN A 1 78 ? 20.881 4.435 17.799 1.00 46.62 78 ASN A N 1
ATOM 623 C CA . ASN A 1 78 ? 20.278 5.530 18.546 1.00 46.62 78 ASN A CA 1
ATOM 624 C C . ASN A 1 78 ? 21.317 6.093 19.525 1.00 46.62 78 ASN A C 1
ATOM 626 O O . ASN A 1 78 ? 21.519 5.538 20.603 1.00 46.62 78 ASN A O 1
ATOM 630 N N . HIS A 1 79 ? 21.981 7.185 19.154 1.00 42.50 79 HIS A N 1
ATOM 631 C CA . HIS A 1 79 ? 22.727 8.003 20.096 1.00 42.50 79 HIS A CA 1
ATOM 632 C C . HIS A 1 79 ? 21.831 9.186 20.461 1.00 42.50 79 HIS A C 1
ATOM 634 O O . HIS A 1 79 ? 21.781 10.188 19.751 1.00 42.50 79 HIS A O 1
ATOM 640 N N . SER A 1 80 ? 21.069 9.057 21.552 1.00 43.00 80 SER A N 1
ATOM 641 C CA . SER A 1 80 ? 20.538 10.232 22.234 1.00 43.00 80 SER A CA 1
ATOM 642 C C . SER A 1 80 ? 21.723 10.921 22.903 1.00 43.00 80 SER A C 1
ATOM 644 O O . SER A 1 80 ? 22.114 10.564 24.015 1.00 43.00 80 SER A O 1
ATOM 646 N N . THR A 1 81 ? 22.341 11.878 22.223 1.00 45.62 81 THR A N 1
ATOM 647 C CA . THR A 1 81 ? 23.230 12.820 22.901 1.00 45.62 81 THR A CA 1
ATOM 648 C C . THR A 1 81 ? 22.326 13.823 23.605 1.00 45.62 81 THR A C 1
ATOM 650 O O . THR A 1 81 ? 21.832 14.785 23.026 1.00 45.62 81 THR A O 1
ATOM 653 N N . PHE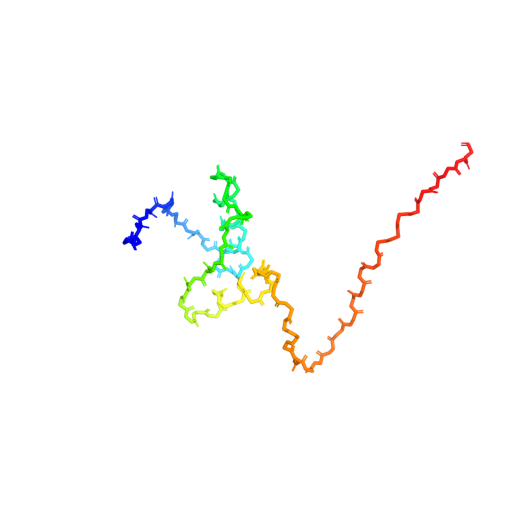 A 1 82 ? 21.998 13.486 24.848 1.00 46.03 82 PHE A N 1
ATOM 654 C CA . PHE A 1 82 ? 21.500 14.422 25.838 1.00 46.03 82 PHE A CA 1
ATOM 655 C C . PHE A 1 82 ? 22.660 15.372 26.155 1.00 46.03 82 PHE A C 1
ATOM 657 O O . PHE A 1 82 ? 23.474 15.073 27.023 1.00 46.03 82 PHE A O 1
ATOM 664 N N . ASP A 1 83 ? 22.773 16.473 25.414 1.00 41.31 83 ASP A N 1
ATOM 665 C CA . ASP A 1 83 ? 23.632 17.582 25.820 1.00 41.31 83 ASP A CA 1
ATOM 666 C C . ASP A 1 83 ? 22.837 18.451 26.797 1.00 41.31 83 ASP A C 1
ATOM 668 O O . ASP A 1 83 ? 21.891 19.153 26.436 1.00 41.31 83 ASP A O 1
ATOM 672 N N . SER A 1 84 ? 23.200 18.328 28.071 1.00 45.94 84 SER A N 1
ATOM 673 C CA . SER A 1 84 ? 22.911 19.314 29.106 1.00 45.94 84 SER A CA 1
ATOM 674 C C . SER A 1 84 ? 24.128 20.212 29.313 1.00 45.94 84 SER A C 1
ATOM 676 O O . SER A 1 84 ? 25.252 19.715 29.338 1.00 45.94 84 SER A O 1
ATOM 678 N N . CYS A 1 85 ? 23.819 21.482 29.591 1.00 39.53 85 CYS A N 1
ATOM 679 C CA . CYS A 1 85 ? 24.646 22.545 30.179 1.00 39.53 85 CYS A CA 1
ATOM 680 C C . CYS A 1 85 ? 25.609 23.292 29.236 1.00 39.53 85 CYS A C 1
ATOM 682 O O . CYS A 1 85 ? 26.665 22.782 28.882 1.00 39.53 85 CYS A O 1
ATOM 684 N N . ASP A 1 86 ? 25.252 24.536 28.893 1.00 37.88 86 ASP A N 1
ATOM 685 C CA . ASP A 1 86 ? 25.653 25.727 29.670 1.00 37.88 86 ASP A CA 1
ATOM 686 C C . ASP A 1 86 ? 24.501 26.751 29.727 1.00 37.88 86 ASP A C 1
ATOM 688 O O . ASP A 1 86 ? 23.760 26.862 28.720 1.00 37.88 86 ASP A O 1
#